Protein AF-A0A536ZAR7-F1 (afdb_monomer_lite)

Sequence (119 aa):
MNRIVVVGSGVSGAHAALTLLERGHDVELWDVGREEKAFPEPGATFHELKDRLADPVAYFLGADLGALVPPTSPELLRYPPAREFMTSRVDELWNFASDGFSPQARVGQRLGRQCPVLR

Foldseek 3Di:
DEEEEQEDPPPVSVVVQVVCVVVVYRYHYDYPPFDQDPDPDPPDDPVRLCVPDPCSCCQFQNPVSVQDDDPPHPDDGDHGPRCPSVDDPPPPVDDPPDPDDDPVPDPPDPPDDDDPDDD

pLDDT: mean 78.85, std 19.59, range [30.28, 98.44]

Structure (mmCIF, N/CA/C/O backbone):
data_AF-A0A536ZAR7-F1
#
_entry.id   AF-A0A536ZAR7-F1
#
loop_
_atom_site.group_PDB
_atom_site.id
_atom_site.type_symbol
_atom_site.label_atom_id
_atom_site.label_alt_id
_atom_site.label_comp_id
_atom_site.label_asym_id
_atom_site.label_entity_id
_atom_site.label_seq_id
_atom_site.pdbx_PDB_ins_code
_atom_site.Cartn_x
_atom_site.Cartn_y
_atom_site.Cartn_z
_atom_site.occupancy
_atom_site.B_iso_or_equiv
_atom_site.auth_seq_id
_atom_site.auth_comp_id
_atom_site.auth_asym_id
_atom_site.auth_atom_id
_atom_site.pdbx_PDB_model_num
ATOM 1 N N . MET A 1 1 ? -20.602 0.387 22.147 1.00 78.94 1 MET A N 1
ATOM 2 C CA . MET A 1 1 ? -19.324 -0.265 21.806 1.00 78.94 1 MET A CA 1
ATOM 3 C C . MET A 1 1 ? -19.656 -1.473 20.952 1.00 78.94 1 MET A C 1
ATOM 5 O O . MET A 1 1 ? -20.333 -2.364 21.448 1.00 78.94 1 MET A O 1
ATOM 9 N N . ASN A 1 2 ? -19.273 -1.463 19.675 1.00 93.62 2 ASN A N 1
ATOM 10 C CA . ASN A 1 2 ? -19.565 -2.558 18.740 1.00 93.62 2 ASN A CA 1
ATOM 11 C C . ASN A 1 2 ? -18.243 -3.116 18.223 1.00 93.62 2 ASN A C 1
ATOM 13 O O . ASN A 1 2 ? -17.313 -2.332 18.042 1.00 93.62 2 ASN A O 1
ATOM 17 N N . ARG A 1 3 ? -18.204 -4.421 17.946 1.00 97.25 3 ARG A N 1
ATOM 18 C CA . ARG A 1 3 ? -17.116 -5.068 17.212 1.00 97.25 3 ARG A CA 1
ATOM 19 C C . ARG A 1 3 ? -17.364 -4.915 15.714 1.00 97.25 3 ARG A C 1
ATOM 21 O O . ARG A 1 3 ? -18.448 -5.261 15.242 1.00 97.25 3 ARG A O 1
ATOM 28 N N . ILE A 1 4 ? -16.407 -4.347 14.988 1.00 98.31 4 ILE A N 1
ATOM 29 C CA . ILE A 1 4 ? -16.527 -4.015 13.564 1.00 98.31 4 ILE A CA 1
ATOM 30 C C . ILE A 1 4 ? -15.321 -4.578 12.822 1.00 98.31 4 ILE A C 1
ATOM 32 O O . ILE A 1 4 ? -14.184 -4.326 13.201 1.00 98.31 4 ILE A O 1
ATOM 36 N N . VAL A 1 5 ? -15.578 -5.303 11.736 1.00 98.06 5 VAL A N 1
ATOM 37 C CA . VAL A 1 5 ? -14.529 -5.788 10.836 1.00 98.06 5 VAL A CA 1
ATOM 38 C C . VAL A 1 5 ? -14.464 -4.876 9.615 1.00 98.06 5 VAL A C 1
ATOM 40 O O . VAL A 1 5 ? -15.461 -4.683 8.917 1.00 98.06 5 VAL A O 1
ATOM 43 N N . VAL A 1 6 ? -13.285 -4.319 9.359 1.00 97.50 6 VAL A N 1
ATOM 44 C CA . VAL A 1 6 ? -12.940 -3.578 8.147 1.00 97.50 6 VAL A CA 1
ATOM 45 C C . VAL A 1 6 ? -12.135 -4.509 7.247 1.00 97.50 6 VAL A C 1
ATOM 47 O O . VAL A 1 6 ? -11.123 -5.058 7.669 1.00 97.50 6 VAL A O 1
ATOM 50 N N . VAL A 1 7 ? -12.587 -4.700 6.008 1.00 95.75 7 VAL A N 1
ATOM 51 C CA . VAL A 1 7 ? -11.912 -5.565 5.030 1.00 95.75 7 VAL A CA 1
ATOM 52 C C . VAL A 1 7 ? -11.126 -4.704 4.040 1.00 95.75 7 VAL A C 1
ATOM 54 O O . VAL A 1 7 ? -11.707 -3.870 3.345 1.00 95.75 7 VAL A O 1
ATOM 57 N N . GLY A 1 8 ? -9.816 -4.941 3.976 1.00 90.25 8 GLY A N 1
ATOM 58 C CA . GLY A 1 8 ? -8.817 -4.222 3.188 1.00 90.25 8 GLY A CA 1
ATOM 59 C C . GLY A 1 8 ? -8.022 -3.228 4.037 1.00 90.25 8 GLY A C 1
ATOM 60 O O . GLY A 1 8 ? -8.588 -2.276 4.563 1.00 90.25 8 GLY A O 1
ATOM 61 N N . SER A 1 9 ? -6.702 -3.402 4.123 1.00 89.56 9 SER A N 1
ATOM 62 C CA . SER A 1 9 ? -5.777 -2.551 4.896 1.00 89.56 9 SER A CA 1
ATOM 63 C C . SER A 1 9 ? -5.143 -1.416 4.082 1.00 89.56 9 SER A C 1
ATOM 65 O O . SER A 1 9 ? -4.230 -0.732 4.540 1.00 89.56 9 SER A O 1
ATOM 67 N N . GLY A 1 10 ? -5.668 -1.157 2.879 1.00 87.06 10 GLY A N 1
ATOM 68 C CA . GLY A 1 10 ? -5.308 0.012 2.076 1.00 87.06 10 GLY A CA 1
ATOM 69 C C . GLY A 1 10 ? -5.678 1.344 2.746 1.00 87.06 10 GLY A C 1
ATOM 70 O O . GLY A 1 10 ? -6.339 1.384 3.782 1.00 87.06 10 GLY A O 1
ATOM 71 N N . VAL A 1 11 ? -5.311 2.461 2.108 1.00 88.62 11 VAL A N 1
ATOM 72 C CA . VAL A 1 11 ? -5.480 3.824 2.661 1.00 88.62 11 VAL A CA 1
ATOM 73 C C . VAL A 1 11 ? -6.891 4.123 3.179 1.00 88.62 11 VAL A C 1
ATOM 75 O O . VAL A 1 11 ? -7.045 4.718 4.242 1.00 88.62 11 VAL A O 1
ATOM 78 N N . SER A 1 12 ? -7.927 3.687 2.461 1.00 93.94 12 SER A N 1
ATOM 79 C CA . SER A 1 12 ? -9.320 3.910 2.851 1.00 93.94 12 SER A CA 1
ATOM 80 C C . SER A 1 12 ? -9.733 3.054 4.045 1.00 93.94 12 SER A C 1
ATOM 82 O O . SER A 1 12 ? -10.377 3.563 4.959 1.00 93.94 12 SER A O 1
ATOM 84 N N . GLY A 1 13 ? -9.357 1.774 4.059 1.00 95.56 13 GLY A N 1
ATOM 85 C CA . GLY A 1 13 ? -9.686 0.854 5.144 1.00 95.56 13 GLY A CA 1
ATOM 86 C C . GLY A 1 13 ? -8.937 1.186 6.429 1.00 95.56 13 GLY A C 1
ATOM 87 O O . GLY A 1 13 ? -9.555 1.248 7.488 1.00 95.56 13 GLY A O 1
ATOM 88 N N . ALA A 1 14 ? -7.650 1.528 6.335 1.00 94.75 14 ALA A N 1
ATOM 89 C CA . ALA A 1 14 ? -6.870 2.019 7.468 1.00 94.75 14 ALA A CA 1
ATOM 90 C C . ALA A 1 14 ? -7.477 3.302 8.061 1.00 94.75 14 ALA A C 1
ATOM 92 O O . ALA A 1 14 ? -7.658 3.399 9.275 1.00 94.75 14 ALA A O 1
ATOM 93 N N . HIS A 1 15 ? -7.873 4.261 7.215 1.00 96.81 15 HIS A N 1
ATOM 94 C CA . HIS A 1 15 ? -8.533 5.480 7.683 1.00 96.81 15 HIS A CA 1
ATOM 95 C C . HIS A 1 15 ? -9.900 5.187 8.318 1.00 96.81 15 HIS A C 1
ATOM 97 O O . HIS A 1 15 ? -10.230 5.753 9.361 1.00 96.81 15 HIS A O 1
ATOM 103 N N . ALA A 1 16 ? -10.708 4.307 7.722 1.00 97.94 16 ALA A N 1
ATOM 104 C CA . ALA A 1 16 ? -11.998 3.919 8.285 1.00 97.94 16 ALA A CA 1
ATOM 105 C C . ALA A 1 16 ? -11.831 3.232 9.648 1.00 97.94 16 ALA A C 1
ATOM 107 O O . ALA A 1 16 ? -12.542 3.571 10.594 1.00 97.94 16 ALA A O 1
ATOM 108 N N . ALA A 1 17 ? -10.865 2.318 9.764 1.00 98.00 17 ALA A N 1
ATOM 109 C CA . ALA A 1 17 ? -10.542 1.636 11.009 1.00 98.00 17 ALA A CA 1
ATOM 110 C C . ALA A 1 17 ? -10.109 2.628 12.096 1.00 98.00 17 ALA A C 1
ATOM 112 O O . ALA A 1 17 ? -10.654 2.589 13.197 1.00 98.00 17 ALA A O 1
ATOM 113 N N . LEU A 1 18 ? -9.216 3.571 11.769 1.00 97.88 18 LEU A N 1
ATOM 114 C CA . LEU A 1 18 ? -8.791 4.625 12.693 1.00 97.88 18 LEU A CA 1
ATOM 115 C C . LEU A 1 18 ? -9.981 5.460 13.185 1.00 97.88 18 LEU A C 1
ATOM 117 O O . LEU A 1 18 ? -10.171 5.613 14.387 1.00 97.88 18 LEU A O 1
ATOM 121 N N . THR A 1 19 ? -10.837 5.923 12.273 1.00 98.12 19 THR A N 1
ATOM 122 C CA . THR A 1 19 ? -12.035 6.694 12.636 1.00 98.12 19 THR A CA 1
ATOM 123 C C . THR A 1 19 ? -12.991 5.905 13.542 1.00 98.12 19 THR A C 1
ATOM 125 O O . THR A 1 19 ? -13.638 6.484 14.414 1.00 98.12 19 THR A O 1
ATOM 128 N N . LEU A 1 20 ? -13.125 4.591 13.349 1.00 98.12 20 LEU A N 1
ATOM 129 C CA . LEU A 1 20 ? -13.964 3.740 14.199 1.00 98.12 20 LEU A CA 1
ATOM 130 C C . LEU A 1 20 ? -13.349 3.532 15.590 1.00 98.12 20 LEU A C 1
ATOM 132 O O . LEU A 1 20 ? -14.077 3.591 16.583 1.00 98.12 20 LEU A O 1
ATOM 136 N N . LEU A 1 21 ? -12.028 3.353 15.669 1.00 98.12 21 LEU A N 1
ATOM 137 C CA . LEU A 1 21 ? -11.294 3.270 16.933 1.00 98.12 21 LEU A CA 1
ATOM 138 C C . LEU A 1 21 ? -11.440 4.564 17.744 1.00 98.12 21 LEU A C 1
ATOM 140 O O . LEU A 1 21 ? -11.809 4.516 18.915 1.00 98.12 21 LEU A O 1
ATOM 144 N N . GLU A 1 22 ? -11.251 5.726 17.112 1.00 98.12 22 GLU A N 1
ATOM 145 C CA . GLU A 1 22 ? -11.422 7.047 17.744 1.00 98.12 22 GLU A CA 1
ATOM 146 C C . GLU A 1 22 ? -12.850 7.286 18.261 1.00 98.12 22 GLU A C 1
ATOM 148 O O . GLU A 1 22 ? -13.064 8.057 19.195 1.00 98.12 22 GLU A O 1
ATOM 153 N N . ARG A 1 23 ? -13.842 6.595 17.687 1.00 97.69 23 ARG A N 1
ATOM 154 C CA . ARG A 1 23 ? -15.246 6.623 18.127 1.00 97.69 23 ARG A CA 1
ATOM 155 C C . ARG A 1 23 ? -15.571 5.603 19.226 1.00 97.69 23 ARG A C 1
ATOM 157 O O . ARG A 1 23 ? -16.731 5.494 19.620 1.00 97.69 23 ARG A O 1
ATOM 164 N N . GLY A 1 24 ? -14.582 4.866 19.730 1.00 98.06 24 GLY A N 1
ATOM 165 C CA . GLY A 1 24 ? -14.755 3.895 20.812 1.00 98.06 24 GLY A CA 1
ATOM 166 C C . GLY A 1 24 ? -15.389 2.575 20.364 1.00 98.06 24 GLY A C 1
ATOM 167 O O . GLY A 1 24 ? -16.143 1.959 21.120 1.00 98.06 24 GLY A O 1
ATOM 168 N N . HIS A 1 25 ? -15.143 2.152 19.123 1.00 98.44 25 HIS A N 1
ATOM 169 C CA . HIS A 1 25 ? -15.481 0.804 18.665 1.00 98.44 25 HIS A CA 1
ATOM 170 C C . HIS A 1 25 ? -14.302 -0.156 18.842 1.00 98.44 25 HIS A C 1
ATOM 172 O O . HIS A 1 25 ? -13.147 0.259 18.872 1.00 98.44 25 HIS A O 1
ATOM 178 N N . ASP A 1 26 ? -14.614 -1.446 18.937 1.00 98.25 26 ASP A N 1
ATOM 179 C CA . ASP A 1 26 ? -13.635 -2.525 18.820 1.00 98.25 26 ASP A CA 1
ATOM 180 C C . ASP A 1 26 ? -13.504 -2.870 17.332 1.00 98.25 26 ASP A C 1
ATOM 182 O O . ASP A 1 26 ? -14.517 -3.115 16.669 1.00 98.25 26 ASP A O 1
ATOM 186 N N . VAL A 1 27 ? -12.297 -2.793 16.776 1.00 98.31 27 VAL A N 1
ATOM 187 C CA . VAL A 1 27 ? -12.086 -2.825 15.324 1.00 98.31 27 VAL A CA 1
ATOM 188 C C . VAL A 1 27 ? -11.059 -3.877 14.957 1.00 98.31 27 VAL A C 1
ATOM 190 O O . VAL A 1 27 ? -9.927 -3.852 15.431 1.00 98.31 27 VAL A O 1
ATOM 193 N N . GLU A 1 28 ? -11.440 -4.742 14.027 1.00 97.75 28 GLU A N 1
ATOM 194 C CA . GLU A 1 28 ? -10.527 -5.643 13.341 1.00 97.75 28 GLU A CA 1
ATOM 195 C C . GLU A 1 28 ? -10.309 -5.173 11.909 1.00 97.75 28 GLU A C 1
ATOM 197 O O . GLU A 1 28 ? -11.263 -4.856 11.201 1.00 97.75 28 GLU A O 1
ATOM 202 N N . LEU A 1 29 ? -9.053 -5.160 11.471 1.00 95.62 29 LEU A N 1
ATOM 203 C CA . LEU A 1 29 ? -8.677 -4.863 10.095 1.00 95.62 29 LEU A CA 1
ATOM 204 C C . LEU A 1 29 ? -8.168 -6.147 9.445 1.00 95.62 29 LEU A C 1
ATOM 206 O O . LEU A 1 29 ? -7.138 -6.681 9.849 1.00 95.62 29 LEU A O 1
ATOM 210 N N . TRP A 1 30 ? -8.918 -6.668 8.480 1.00 94.25 30 TRP A N 1
ATOM 211 C CA . TRP A 1 30 ? -8.599 -7.911 7.782 1.00 94.25 30 TRP A CA 1
ATOM 212 C C . TRP A 1 30 ? -8.070 -7.601 6.386 1.00 94.25 30 TRP A C 1
ATOM 214 O O . TRP A 1 30 ? -8.641 -6.774 5.678 1.00 94.25 30 TRP A O 1
ATOM 224 N N . ASP A 1 31 ? -7.019 -8.294 5.962 1.00 89.38 31 ASP A N 1
ATOM 225 C CA . ASP A 1 31 ? -6.494 -8.222 4.596 1.00 89.38 31 ASP A CA 1
ATOM 226 C C . ASP A 1 31 ? -6.085 -9.619 4.104 1.00 89.38 31 ASP A C 1
ATOM 228 O O . ASP A 1 31 ? -6.112 -10.588 4.862 1.00 89.38 31 ASP A O 1
ATOM 232 N N 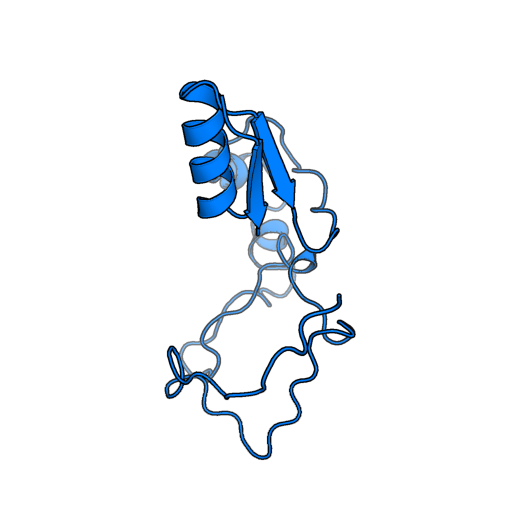. VAL A 1 32 ? -5.684 -9.732 2.840 1.00 82.75 32 VAL A N 1
ATOM 233 C CA . VAL A 1 32 ? -5.300 -10.971 2.147 1.00 82.75 32 VAL A CA 1
ATOM 234 C C . VAL A 1 32 ? -3.994 -11.603 2.661 1.00 82.75 32 VAL A C 1
ATOM 236 O O . VAL A 1 32 ? -3.477 -12.530 2.047 1.00 82.75 32 VAL A O 1
ATOM 239 N N . GLY A 1 33 ? -3.450 -11.118 3.784 1.00 78.25 33 GLY A N 1
ATOM 240 C CA . GLY A 1 33 ? -2.315 -11.728 4.483 1.00 78.25 33 GLY A CA 1
ATOM 241 C C . GLY A 1 33 ? -0.963 -11.552 3.793 1.00 78.25 33 GLY A C 1
ATOM 242 O O . GLY A 1 33 ? -0.029 -12.296 4.081 1.00 78.25 33 GLY A O 1
ATOM 243 N N . ARG A 1 34 ? -0.847 -10.596 2.867 1.00 78.94 34 ARG A N 1
ATOM 244 C CA . ARG A 1 34 ? 0.408 -10.317 2.168 1.00 78.94 34 ARG A CA 1
ATOM 245 C C . ARG A 1 34 ? 1.223 -9.276 2.917 1.00 78.94 34 ARG A C 1
ATOM 247 O O . ARG A 1 34 ? 0.706 -8.218 3.263 1.00 78.94 34 ARG A O 1
ATOM 254 N N . GLU A 1 35 ? 2.500 -9.567 3.121 1.00 79.12 35 GLU A N 1
ATOM 255 C CA . GLU A 1 35 ? 3.413 -8.642 3.782 1.00 79.12 35 GLU A CA 1
ATOM 256 C C . GLU A 1 35 ? 3.993 -7.636 2.786 1.00 79.12 35 GLU A C 1
ATOM 258 O O . GLU A 1 35 ? 4.537 -7.990 1.735 1.00 79.12 35 GLU A O 1
ATOM 263 N N . GLU A 1 36 ? 3.877 -6.359 3.139 1.00 80.56 36 GLU A N 1
ATOM 264 C CA . GLU A 1 36 ? 4.615 -5.289 2.483 1.00 80.56 36 GLU A CA 1
ATOM 265 C C . GLU A 1 36 ? 6.106 -5.421 2.822 1.00 80.56 36 GLU A C 1
ATOM 267 O O . GLU A 1 36 ? 6.483 -5.740 3.952 1.00 80.56 36 GLU A O 1
ATOM 272 N N . LYS A 1 37 ? 6.979 -5.152 1.843 1.00 80.12 37 LYS A N 1
ATOM 273 C CA . LYS A 1 37 ? 8.416 -5.040 2.119 1.00 80.12 37 LYS A CA 1
ATOM 274 C C . LYS A 1 37 ? 8.644 -3.906 3.114 1.00 80.12 37 LYS A C 1
ATOM 276 O O . LYS A 1 37 ? 8.015 -2.857 3.006 1.00 80.12 37 LYS A O 1
ATOM 281 N N . ALA A 1 38 ? 9.588 -4.098 4.034 1.00 81.94 38 ALA A N 1
ATOM 282 C CA . ALA A 1 38 ? 9.937 -3.081 5.017 1.00 81.94 38 ALA A CA 1
ATOM 283 C C . ALA A 1 38 ? 10.175 -1.719 4.345 1.00 81.94 38 ALA A C 1
ATOM 285 O O . ALA A 1 38 ? 10.907 -1.611 3.355 1.00 81.94 38 ALA A O 1
ATOM 286 N N . PHE A 1 39 ? 9.529 -0.688 4.886 1.00 84.25 39 PHE A N 1
ATOM 287 C CA . PHE A 1 39 ? 9.671 0.668 4.383 1.00 84.25 39 PHE A CA 1
ATOM 288 C C . PHE A 1 39 ? 11.121 1.138 4.607 1.00 84.25 39 PHE A C 1
ATOM 290 O O . PHE A 1 39 ? 11.607 1.040 5.735 1.00 84.25 39 PHE A O 1
ATOM 297 N N . PRO A 1 40 ? 11.827 1.610 3.563 1.00 86.12 40 PRO A N 1
ATOM 298 C CA . PRO A 1 40 ? 13.283 1.767 3.601 1.00 86.12 40 PRO A CA 1
ATOM 299 C C . PRO A 1 40 ? 13.764 2.856 4.567 1.00 86.12 40 PRO A C 1
ATOM 301 O O . PRO A 1 40 ? 14.856 2.735 5.106 1.00 86.12 40 PRO A O 1
ATOM 304 N N . GLU A 1 41 ? 12.954 3.888 4.815 1.00 87.88 41 GLU A N 1
ATOM 305 C CA . GLU A 1 41 ? 13.293 5.006 5.704 1.00 87.88 41 GLU A CA 1
ATOM 306 C C . GLU A 1 41 ? 12.104 5.319 6.627 1.00 87.88 41 GLU A C 1
ATOM 308 O O . GLU A 1 41 ? 11.200 6.074 6.249 1.00 87.88 41 GLU A O 1
ATOM 313 N N . PRO A 1 42 ? 12.044 4.722 7.831 1.00 86.19 42 PRO A N 1
ATOM 314 C CA . PRO A 1 42 ? 10.955 4.953 8.772 1.00 86.19 42 PRO A CA 1
ATOM 315 C C . PRO A 1 42 ? 10.765 6.444 9.080 1.00 86.19 42 PRO A C 1
ATOM 317 O O . PRO A 1 42 ? 11.708 7.152 9.424 1.00 86.19 42 PRO A O 1
ATOM 320 N N . GLY A 1 43 ? 9.527 6.928 8.970 1.00 86.12 43 GLY A N 1
ATOM 321 C CA . GLY A 1 43 ? 9.185 8.331 9.226 1.00 86.12 43 GLY A CA 1
ATOM 322 C C . GLY A 1 43 ? 9.484 9.296 8.073 1.00 86.12 43 GLY A C 1
ATOM 323 O O . GLY A 1 43 ? 9.099 10.458 8.168 1.00 86.12 43 GLY A O 1
ATOM 324 N N . ALA A 1 44 ? 10.106 8.842 6.979 1.00 91.31 44 ALA A N 1
ATOM 325 C CA . ALA A 1 44 ? 10.230 9.650 5.772 1.00 91.31 44 ALA A CA 1
ATOM 326 C C . ALA A 1 44 ? 8.898 9.721 5.012 1.00 91.31 44 ALA A C 1
ATOM 328 O O . ALA A 1 44 ? 8.189 8.730 4.825 1.00 91.31 44 ALA A O 1
ATOM 329 N N . THR A 1 45 ? 8.571 10.908 4.521 1.00 90.19 45 THR A N 1
ATOM 330 C CA . THR A 1 45 ? 7.479 11.121 3.574 1.00 90.19 45 THR A CA 1
ATOM 331 C C . THR A 1 45 ? 7.866 10.648 2.173 1.00 90.19 45 THR A C 1
ATOM 333 O O . THR A 1 45 ? 9.040 10.537 1.820 1.00 90.19 45 THR A O 1
ATOM 336 N N . PHE A 1 46 ? 6.864 10.453 1.310 1.00 87.88 46 PHE A N 1
ATOM 337 C CA . PHE A 1 46 ? 7.084 10.149 -0.109 1.00 87.88 46 PHE A CA 1
ATOM 338 C C . PHE A 1 46 ? 7.995 11.167 -0.818 1.00 87.88 46 PHE A C 1
ATOM 340 O O . PHE A 1 46 ? 8.757 10.795 -1.705 1.00 87.88 46 PHE A O 1
ATOM 347 N N . HIS A 1 47 ? 7.912 12.447 -0.446 1.00 90.88 47 HIS A N 1
ATOM 348 C CA . HIS A 1 47 ? 8.739 13.490 -1.052 1.00 90.88 47 HIS A CA 1
ATOM 349 C C . HIS A 1 47 ? 10.188 13.379 -0.588 1.00 90.88 47 HIS A C 1
ATOM 351 O O . HIS A 1 47 ? 11.082 13.389 -1.424 1.00 90.88 47 HIS A O 1
ATOM 357 N N . GLU A 1 48 ? 10.410 13.183 0.711 1.00 94.31 48 GLU A N 1
ATOM 358 C CA . GLU A 1 48 ? 11.755 13.028 1.272 1.00 94.31 48 GLU A CA 1
ATOM 359 C C . GLU A 1 48 ? 12.467 11.778 0.748 1.00 94.31 48 GLU A C 1
ATOM 361 O O . GLU A 1 48 ? 13.677 11.802 0.549 1.00 94.31 48 GLU A O 1
ATOM 366 N N . LEU A 1 49 ? 11.734 10.696 0.469 1.00 92.44 49 LEU A N 1
ATOM 367 C CA . LEU A 1 49 ? 12.317 9.482 -0.107 1.00 92.44 49 LEU A CA 1
ATOM 368 C C . LEU A 1 49 ? 12.993 9.713 -1.464 1.00 92.44 49 LEU A C 1
ATOM 370 O O . LEU A 1 49 ? 13.954 9.018 -1.780 1.00 92.44 49 LEU A O 1
ATOM 374 N N . LYS A 1 50 ? 12.521 10.675 -2.265 1.00 91.44 50 LYS A N 1
ATOM 375 C CA . LYS A 1 50 ? 13.126 10.971 -3.574 1.00 91.44 50 LYS A CA 1
ATOM 376 C C . LYS A 1 50 ? 14.561 11.474 -3.446 1.00 91.44 50 LYS A C 1
ATOM 378 O O . LYS A 1 50 ? 15.353 11.226 -4.344 1.00 91.44 50 LYS A O 1
ATOM 383 N N . ASP A 1 51 ? 14.872 12.135 -2.334 1.00 94.25 51 ASP A N 1
ATOM 384 C CA . ASP A 1 51 ? 16.182 12.734 -2.086 1.00 94.25 51 ASP A CA 1
ATOM 385 C C . ASP A 1 51 ? 17.046 11.877 -1.149 1.00 94.25 51 ASP A C 1
ATOM 387 O O . ASP A 1 51 ? 18.271 11.936 -1.206 1.00 94.25 51 ASP A O 1
ATOM 391 N N . ARG A 1 52 ? 16.418 11.093 -0.261 1.00 93.06 52 ARG A N 1
ATOM 392 C CA . ARG A 1 52 ? 17.113 10.306 0.772 1.00 93.06 52 ARG A CA 1
ATOM 393 C C . ARG A 1 52 ? 17.538 8.916 0.319 1.00 93.06 52 ARG A C 1
ATOM 395 O O . ARG A 1 52 ? 18.507 8.385 0.853 1.00 93.06 52 ARG A O 1
ATOM 402 N N . LEU A 1 53 ? 16.815 8.307 -0.620 1.00 92.62 53 LEU A N 1
ATOM 403 C CA . LEU A 1 53 ? 17.166 6.976 -1.105 1.00 92.62 53 LEU A CA 1
ATOM 404 C C . LEU A 1 53 ? 18.457 7.023 -1.925 1.00 92.62 53 LEU A C 1
ATOM 406 O O . LEU A 1 53 ? 18.663 7.932 -2.722 1.00 92.62 53 LEU A O 1
ATOM 410 N N . ALA A 1 54 ? 19.292 5.993 -1.776 1.00 93.25 54 ALA A N 1
ATOM 411 C CA . ALA A 1 54 ? 20.501 5.843 -2.586 1.00 93.25 54 ALA A CA 1
ATOM 412 C C . ALA A 1 54 ? 20.182 5.709 -4.087 1.00 93.25 54 ALA A C 1
ATOM 414 O O . ALA A 1 54 ? 20.925 6.218 -4.922 1.00 93.25 54 ALA A O 1
ATOM 415 N N . ASP A 1 55 ? 19.068 5.046 -4.416 1.00 93.44 55 ASP A N 1
ATOM 416 C CA . ASP A 1 55 ? 18.544 4.936 -5.779 1.00 93.44 55 ASP A CA 1
ATOM 417 C C . ASP A 1 55 ? 17.006 5.075 -5.780 1.00 93.44 55 ASP A C 1
ATOM 419 O O . ASP A 1 55 ? 16.269 4.082 -5.701 1.00 93.44 55 ASP A O 1
ATOM 423 N N . PRO A 1 56 ? 16.487 6.315 -5.825 1.00 92.44 56 PRO A N 1
ATOM 424 C CA . PRO A 1 56 ? 15.050 6.566 -5.806 1.00 92.44 56 PRO A CA 1
ATOM 425 C C . PRO A 1 56 ? 14.375 6.085 -7.097 1.00 92.44 56 PRO A C 1
ATOM 427 O O . PRO A 1 56 ? 13.221 5.654 -7.065 1.00 92.44 56 PRO A O 1
ATOM 430 N N . VAL A 1 57 ? 15.077 6.124 -8.235 1.00 93.12 57 VAL A N 1
ATOM 431 C CA . VAL A 1 57 ? 14.527 5.705 -9.529 1.00 93.12 57 VAL A CA 1
ATOM 432 C C . VAL A 1 57 ? 14.282 4.204 -9.522 1.00 93.12 57 VAL A C 1
ATOM 434 O O . VAL A 1 57 ? 13.162 3.784 -9.804 1.00 93.12 57 VAL A O 1
ATOM 437 N N . ALA A 1 58 ? 15.268 3.398 -9.127 1.00 92.62 58 ALA A N 1
ATOM 438 C CA . ALA A 1 58 ? 15.087 1.953 -9.057 1.00 92.62 58 ALA A CA 1
ATOM 439 C C . ALA A 1 58 ? 14.015 1.550 -8.034 1.00 92.62 58 ALA A C 1
ATOM 441 O O . ALA A 1 58 ? 13.234 0.635 -8.296 1.00 92.62 58 ALA A O 1
ATOM 442 N N . TYR A 1 59 ? 13.927 2.250 -6.899 1.00 90.56 59 TYR A N 1
ATOM 443 C CA . TYR A 1 59 ? 12.916 1.973 -5.877 1.00 90.56 59 TYR A CA 1
ATOM 444 C C . TYR A 1 59 ? 11.483 2.247 -6.365 1.00 90.56 59 TYR A C 1
ATOM 446 O O . TYR A 1 59 ? 10.595 1.407 -6.198 1.00 90.56 59 TYR A O 1
ATOM 454 N N . PHE A 1 60 ? 11.246 3.415 -6.974 1.00 90.06 60 PHE A N 1
ATOM 455 C CA . PHE A 1 60 ? 9.904 3.821 -7.398 1.00 90.06 60 PHE A CA 1
ATOM 456 C C . PHE A 1 60 ? 9.509 3.280 -8.769 1.00 90.06 60 PHE A C 1
ATOM 458 O O . PHE A 1 60 ? 8.346 2.945 -8.968 1.00 90.06 60 PHE A O 1
ATOM 465 N N . LEU A 1 61 ? 10.441 3.229 -9.720 1.00 91.44 61 LEU A N 1
ATOM 466 C CA . LEU A 1 61 ? 10.150 2.927 -11.122 1.00 91.44 61 LEU A CA 1
ATOM 467 C C . LEU A 1 61 ? 10.673 1.561 -11.577 1.00 91.44 61 LEU A C 1
ATOM 469 O O . LEU A 1 61 ? 10.235 1.072 -12.617 1.00 91.44 61 LEU A O 1
ATOM 473 N N . GLY A 1 62 ? 11.561 0.939 -10.802 1.00 91.69 62 GLY A N 1
ATOM 474 C CA . GLY A 1 62 ? 12.319 -0.237 -11.221 1.00 91.69 62 GLY A CA 1
ATOM 475 C C . GLY A 1 62 ? 13.612 0.147 -11.931 1.00 91.69 62 GLY A C 1
ATOM 476 O O . GLY A 1 62 ? 13.711 1.208 -12.548 1.00 91.69 62 GLY A O 1
ATOM 477 N N . ALA A 1 63 ? 14.619 -0.722 -11.839 1.00 91.69 63 ALA A N 1
ATOM 478 C CA . ALA A 1 63 ? 15.927 -0.500 -12.463 1.00 91.69 63 ALA A CA 1
ATOM 479 C C . ALA A 1 63 ? 15.841 -0.374 -13.998 1.00 91.69 63 ALA A C 1
ATOM 481 O O . ALA A 1 63 ? 16.674 0.276 -14.621 1.00 91.69 63 ALA A O 1
ATOM 482 N N . ASP A 1 64 ? 14.815 -0.975 -14.599 1.00 91.38 64 ASP A N 1
ATOM 483 C CA . ASP A 1 64 ? 14.491 -0.938 -16.026 1.00 91.38 64 ASP A CA 1
ATOM 484 C C . ASP A 1 64 ? 13.353 0.042 -16.364 1.00 91.38 64 ASP A C 1
ATOM 486 O O . ASP A 1 64 ? 12.862 0.056 -17.493 1.00 91.38 64 ASP A O 1
ATOM 490 N N . LEU A 1 65 ? 12.922 0.858 -15.393 1.00 90.94 65 LEU A N 1
ATOM 491 C CA . LEU A 1 65 ? 11.746 1.724 -15.487 1.00 90.94 65 LEU A CA 1
ATOM 492 C C . LEU A 1 65 ? 10.444 0.962 -15.794 1.00 90.94 65 LEU A C 1
ATOM 494 O O . LEU A 1 65 ? 9.5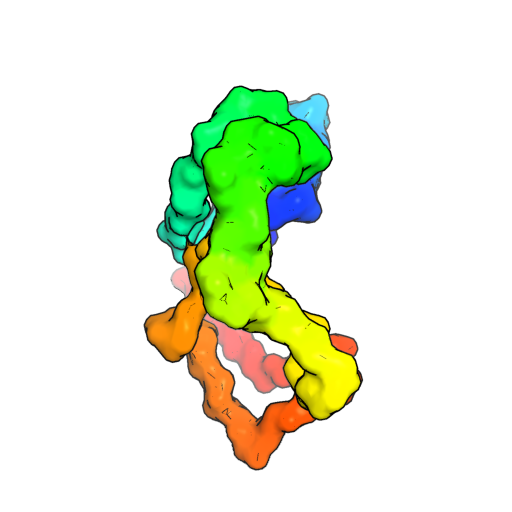03 1.540 -16.345 1.00 90.94 65 LEU A O 1
ATOM 498 N N . GLY A 1 66 ? 10.362 -0.323 -15.431 1.00 87.31 66 GLY A N 1
ATOM 499 C CA . GLY A 1 66 ? 9.225 -1.192 -15.727 1.00 87.31 66 GLY A CA 1
ATOM 500 C C . GLY A 1 66 ? 7.875 -0.686 -15.206 1.00 87.31 66 GLY A C 1
ATOM 501 O O . GLY A 1 66 ? 6.843 -1.018 -15.795 1.00 87.31 66 GLY A O 1
ATOM 502 N N . ALA A 1 67 ? 7.866 0.160 -14.168 1.00 88.00 67 ALA A N 1
ATOM 503 C CA . ALA A 1 67 ? 6.651 0.773 -13.628 1.00 88.00 67 ALA A CA 1
ATOM 504 C C . ALA A 1 67 ? 6.085 1.911 -14.497 1.00 88.00 67 ALA A C 1
ATOM 506 O O . ALA A 1 67 ? 4.942 2.324 -14.294 1.00 88.00 67 ALA A O 1
ATOM 507 N N . LEU A 1 68 ? 6.859 2.448 -15.448 1.00 89.81 68 LEU A N 1
ATOM 508 C CA . LEU A 1 68 ? 6.353 3.446 -16.385 1.00 89.81 68 LEU A CA 1
ATOM 509 C C . LEU A 1 68 ? 5.412 2.787 -17.394 1.00 89.81 68 LEU A C 1
ATOM 511 O O . LEU A 1 68 ? 5.698 1.734 -17.963 1.00 89.81 68 LEU A O 1
ATOM 515 N N . VAL A 1 69 ? 4.293 3.457 -17.653 1.00 88.12 69 VAL A N 1
ATOM 516 C CA . VAL A 1 69 ? 3.356 3.084 -18.711 1.00 88.12 69 VAL A CA 1
ATOM 517 C C . VAL A 1 69 ? 3.641 3.970 -19.928 1.00 88.12 69 VAL A C 1
ATOM 519 O O . VAL A 1 69 ? 3.450 5.186 -19.845 1.00 88.12 69 VAL A O 1
ATOM 522 N N . PRO A 1 70 ? 4.113 3.408 -21.058 1.00 86.56 70 PRO A N 1
ATOM 523 C CA . PRO A 1 70 ? 4.324 4.181 -22.276 1.00 86.56 70 PRO A CA 1
ATOM 524 C C . PRO A 1 70 ? 3.011 4.799 -22.781 1.00 86.56 70 PRO A C 1
ATOM 526 O O . PRO A 1 70 ? 1.978 4.135 -22.703 1.00 86.56 70 PRO A O 1
ATOM 529 N N . PRO A 1 71 ? 3.028 6.000 -23.391 1.00 85.00 71 PRO A N 1
ATOM 530 C CA . PRO A 1 71 ? 1.811 6.653 -23.889 1.00 85.00 71 PRO A CA 1
ATOM 531 C C . PRO A 1 71 ? 1.009 5.828 -24.906 1.00 85.00 71 PRO A C 1
ATOM 533 O O . PRO A 1 71 ? -0.193 6.016 -25.052 1.00 85.00 71 PRO A O 1
ATOM 536 N N . THR A 1 72 ? 1.675 4.928 -25.631 1.00 88.31 72 THR A N 1
ATOM 537 C CA . THR A 1 72 ? 1.068 4.043 -26.636 1.00 88.31 72 THR A CA 1
ATOM 538 C C . THR A 1 72 ? 0.584 2.712 -26.061 1.00 88.31 72 THR A C 1
ATOM 540 O O . THR A 1 72 ? 0.041 1.891 -26.800 1.00 88.31 72 THR A O 1
ATOM 543 N N . SER A 1 73 ? 0.799 2.464 -24.767 1.00 84.38 73 SER A N 1
ATOM 544 C CA . SER A 1 73 ? 0.400 1.218 -24.126 1.00 84.38 73 SER A CA 1
ATOM 545 C C . SER A 1 73 ? -1.119 1.169 -23.929 1.00 84.38 73 SER A C 1
ATOM 547 O O . SER A 1 73 ? -1.707 2.151 -23.479 1.00 84.38 73 SER A O 1
ATOM 549 N N . PRO A 1 74 ? -1.775 0.025 -24.195 1.00 80.44 74 PRO A N 1
ATOM 550 C CA . PRO A 1 74 ? -3.175 -0.180 -23.825 1.00 80.44 74 PRO A CA 1
ATOM 551 C C . PRO A 1 74 ? -3.370 -0.406 -22.312 1.00 80.44 74 PRO A C 1
ATOM 553 O O . PRO A 1 74 ? -4.502 -0.540 -21.847 1.00 80.44 74 PRO A O 1
ATOM 556 N N . GLU A 1 75 ? -2.280 -0.515 -21.550 1.00 79.19 75 GLU A N 1
ATOM 557 C CA . GLU A 1 75 ? -2.272 -0.764 -20.111 1.00 79.19 75 GLU A CA 1
ATOM 558 C C . GLU A 1 75 ? -2.565 0.524 -19.329 1.00 79.19 75 GLU A C 1
ATOM 560 O O . GLU A 1 75 ? -1.974 1.562 -19.601 1.00 79.19 75 GLU A O 1
ATOM 565 N N . LEU A 1 76 ? -3.477 0.467 -18.354 1.00 77.50 76 LEU A N 1
ATOM 566 C CA . LEU A 1 76 ? -3.899 1.650 -17.587 1.00 77.50 76 LEU A CA 1
ATOM 567 C C . LEU A 1 76 ? -3.012 1.933 -16.370 1.00 77.50 76 LEU A C 1
ATOM 569 O O . LEU A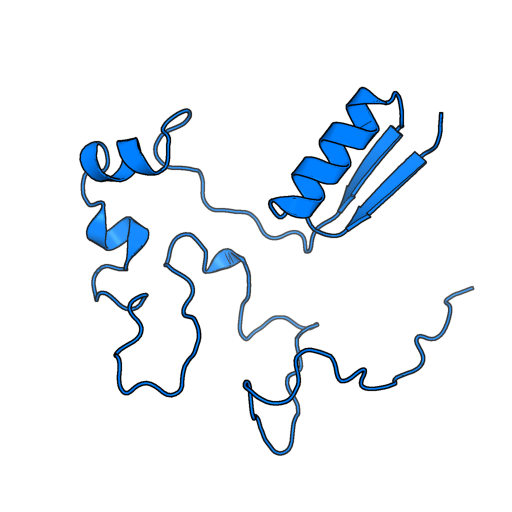 1 76 ? -2.902 3.075 -15.933 1.00 77.50 76 LEU A O 1
ATOM 573 N N . LEU A 1 77 ? -2.427 0.889 -15.788 1.00 80.94 77 LEU A N 1
ATOM 574 C CA . LEU A 1 77 ? -1.674 0.969 -14.544 1.00 80.94 77 LEU A CA 1
ATOM 575 C C . LEU A 1 77 ? -0.654 -0.162 -14.497 1.00 80.94 77 LEU A C 1
ATOM 577 O O . LEU A 1 77 ? -0.999 -1.310 -14.767 1.00 80.94 77 LEU A O 1
ATOM 581 N N . ARG A 1 78 ? 0.562 0.165 -14.061 1.00 82.44 78 ARG A N 1
ATOM 582 C CA . ARG A 1 78 ? 1.553 -0.803 -13.596 1.00 82.44 78 ARG A CA 1
ATOM 583 C C . ARG A 1 78 ? 1.854 -0.559 -12.134 1.00 82.44 78 ARG A C 1
ATOM 585 O O . ARG A 1 78 ? 1.958 0.588 -11.698 1.00 82.44 78 ARG A O 1
ATOM 592 N N . TYR A 1 79 ? 1.993 -1.642 -11.381 1.00 82.00 79 TYR A N 1
ATOM 593 C CA . TYR A 1 79 ? 2.460 -1.538 -10.009 1.00 82.00 79 TYR A CA 1
ATOM 594 C C . TYR A 1 79 ? 3.967 -1.272 -10.001 1.00 82.00 79 TYR A C 1
ATOM 596 O O . TYR A 1 79 ? 4.702 -1.951 -10.718 1.00 82.00 79 TYR A O 1
ATOM 604 N N . PRO A 1 80 ? 4.445 -0.305 -9.203 1.00 83.94 80 PRO A N 1
ATOM 605 C CA . PRO A 1 80 ? 5.873 -0.147 -8.975 1.00 83.94 80 PRO A CA 1
ATOM 606 C C . PRO A 1 80 ? 6.436 -1.343 -8.188 1.00 83.94 80 PRO A C 1
ATOM 608 O O . PRO A 1 80 ? 5.672 -2.000 -7.472 1.00 83.94 80 PRO A O 1
ATOM 611 N N . PRO A 1 81 ? 7.761 -1.580 -8.216 1.00 84.81 81 PRO A N 1
ATOM 612 C CA . PRO A 1 81 ? 8.397 -2.684 -7.486 1.00 84.81 81 PRO A CA 1
ATOM 613 C C . PRO A 1 81 ? 8.042 -2.724 -5.993 1.00 84.81 81 PRO A C 1
ATOM 615 O O . PRO A 1 81 ? 7.858 -3.788 -5.402 1.00 84.81 81 PRO A O 1
ATOM 618 N N . ALA A 1 82 ? 7.883 -1.550 -5.375 1.00 82.50 82 ALA A N 1
ATOM 619 C CA . ALA A 1 82 ? 7.472 -1.414 -3.979 1.00 82.50 82 ALA A CA 1
ATOM 620 C C . ALA A 1 82 ? 6.042 -1.926 -3.693 1.00 82.50 82 ALA A C 1
ATOM 622 O O . ALA A 1 82 ? 5.697 -2.155 -2.539 1.00 82.50 82 ALA A O 1
ATOM 623 N N . ARG A 1 83 ? 5.202 -2.112 -4.720 1.00 82.69 83 ARG A N 1
ATOM 624 C CA . ARG A 1 83 ? 3.795 -2.544 -4.621 1.00 82.69 83 ARG A CA 1
ATOM 625 C C . ARG A 1 83 ? 3.521 -3.902 -5.270 1.00 82.69 83 ARG A C 1
ATOM 627 O O . ARG A 1 83 ? 2.380 -4.350 -5.249 1.00 82.69 83 ARG A O 1
ATOM 634 N N . GLU A 1 84 ? 4.534 -4.589 -5.796 1.00 79.06 84 GLU A N 1
ATOM 635 C CA . GLU A 1 84 ? 4.370 -5.915 -6.419 1.00 79.06 84 GLU A CA 1
ATOM 636 C C . GLU A 1 84 ? 3.769 -6.959 -5.474 1.00 79.06 84 GLU A C 1
ATOM 638 O O . GLU A 1 84 ? 3.080 -7.875 -5.915 1.00 79.06 84 GLU A O 1
ATOM 643 N N . PHE A 1 85 ? 3.979 -6.806 -4.164 1.00 81.00 85 PHE A N 1
ATOM 644 C CA . PHE A 1 85 ? 3.400 -7.711 -3.177 1.00 81.00 85 PHE A CA 1
ATOM 645 C C . PHE A 1 85 ? 1.864 -7.695 -3.198 1.00 81.00 85 PHE A C 1
ATOM 647 O O . PHE A 1 85 ? 1.266 -8.687 -2.809 1.00 81.00 85 PHE A O 1
ATOM 654 N N . MET A 1 86 ? 1.203 -6.637 -3.685 1.00 77.44 86 MET A N 1
ATOM 655 C CA . MET A 1 86 ? -0.259 -6.501 -3.612 1.00 77.44 86 MET A CA 1
ATOM 656 C C . MET A 1 86 ? -1.024 -7.567 -4.403 1.00 77.44 86 MET A C 1
ATOM 658 O O . MET A 1 86 ? -2.106 -7.969 -3.989 1.00 77.44 86 MET A O 1
ATOM 662 N N . THR A 1 87 ? -0.487 -8.024 -5.535 1.00 73.88 87 THR A N 1
ATOM 663 C CA . THR A 1 87 ? -1.171 -8.980 -6.420 1.00 73.88 87 THR A CA 1
ATOM 664 C C . THR A 1 87 ? -0.153 -9.899 -7.070 1.00 73.88 87 THR A C 1
ATOM 666 O O . THR A 1 87 ? 0.898 -9.425 -7.495 1.00 73.88 87 THR A O 1
ATOM 669 N N . SER A 1 88 ? -0.442 -11.193 -7.215 1.00 70.06 88 SER A N 1
ATOM 670 C CA . SER A 1 88 ? 0.398 -12.064 -8.047 1.00 70.06 88 SER A CA 1
ATOM 671 C C . SER A 1 88 ? -0.437 -12.902 -9.007 1.00 70.06 88 SER A C 1
ATOM 673 O O . SER A 1 88 ? -1.592 -13.223 -8.754 1.00 70.06 88 SER A O 1
ATOM 675 N N . ARG A 1 89 ? 0.176 -13.312 -10.124 1.00 63.62 89 ARG A N 1
ATOM 676 C CA . ARG A 1 89 ? -0.461 -14.214 -11.103 1.00 63.62 89 ARG A CA 1
ATOM 677 C C . ARG A 1 89 ? -0.822 -15.591 -10.536 1.00 63.62 89 ARG A C 1
ATOM 679 O O . ARG A 1 89 ? -1.530 -16.336 -11.201 1.00 63.62 89 ARG A O 1
ATOM 686 N N . VAL A 1 90 ? -0.298 -15.936 -9.363 1.00 66.19 90 VAL A N 1
ATOM 687 C CA . VAL A 1 90 ? -0.511 -17.227 -8.699 1.00 66.19 90 VAL A CA 1
ATOM 688 C C . VAL A 1 90 ? -1.543 -17.143 -7.573 1.00 66.19 90 VAL A C 1
ATOM 690 O O . VAL A 1 90 ? -1.706 -18.117 -6.848 1.00 66.19 90 VAL A O 1
ATOM 693 N N . ASP A 1 91 ? -2.235 -16.009 -7.406 1.00 69.62 91 ASP A N 1
ATOM 694 C CA . ASP A 1 91 ? -3.328 -15.909 -6.437 1.00 69.62 91 ASP A CA 1
ATOM 69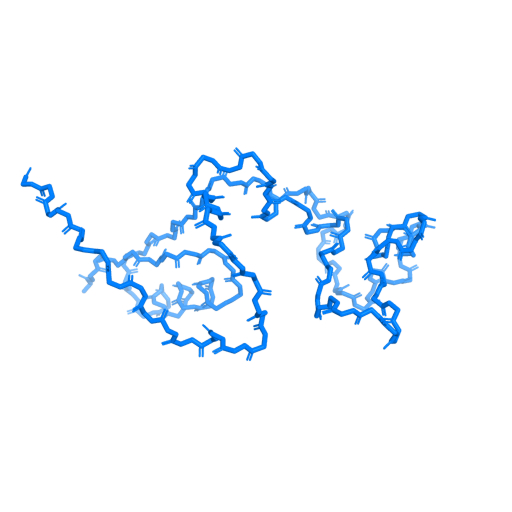5 C C . ASP A 1 91 ? -4.437 -16.913 -6.766 1.00 69.62 91 ASP A C 1
ATOM 697 O O . ASP A 1 91 ? -5.144 -16.779 -7.765 1.00 69.62 91 ASP A O 1
ATOM 701 N N . GLU A 1 92 ? -4.632 -17.894 -5.883 1.00 67.75 92 GLU A N 1
ATOM 702 C CA . GLU A 1 92 ? -5.644 -18.949 -6.031 1.00 67.75 92 GLU A CA 1
ATOM 703 C C . GLU A 1 92 ? -7.068 -18.383 -6.139 1.00 67.75 92 GLU A C 1
ATOM 705 O O . GLU A 1 92 ? -7.930 -18.942 -6.818 1.00 67.75 92 GLU A O 1
ATOM 710 N N . LEU A 1 93 ? -7.306 -17.236 -5.498 1.00 66.19 93 LEU A N 1
ATOM 711 C CA . LEU A 1 93 ? -8.586 -16.527 -5.509 1.00 66.19 93 LEU A CA 1
ATOM 712 C C . LEU A 1 93 ? -8.780 -15.655 -6.760 1.00 66.19 93 LEU A C 1
ATOM 714 O O . LEU A 1 93 ? -9.874 -15.136 -6.985 1.00 66.19 93 LEU A O 1
ATOM 718 N N . TRP A 1 94 ? -7.744 -15.496 -7.585 1.00 63.59 94 TRP A N 1
ATOM 719 C CA . TRP A 1 94 ? -7.700 -14.549 -8.695 1.00 63.59 94 TRP A CA 1
ATOM 720 C C . TRP A 1 94 ? -7.716 -15.264 -10.054 1.00 63.59 94 TRP A C 1
ATOM 722 O O . TRP A 1 94 ? -6.831 -15.116 -10.897 1.00 63.59 94 TRP A O 1
ATOM 732 N N . ASN A 1 95 ? -8.762 -16.061 -10.284 1.00 54.31 95 ASN A N 1
ATOM 733 C CA . ASN A 1 95 ? -8.948 -16.794 -11.534 1.00 54.31 95 ASN A CA 1
ATOM 734 C C . ASN A 1 95 ? -9.605 -15.903 -12.606 1.00 54.31 95 ASN A C 1
ATOM 736 O O . ASN A 1 95 ? -10.827 -15.911 -12.778 1.00 54.31 95 ASN A O 1
ATOM 740 N N . PHE A 1 96 ? -8.801 -15.128 -13.341 1.00 56.69 96 PHE A N 1
ATOM 741 C CA . PHE A 1 96 ? -9.248 -14.419 -14.548 1.00 56.69 96 PHE A CA 1
ATOM 742 C C . PHE A 1 96 ? -9.487 -15.394 -15.718 1.00 56.69 96 PHE A C 1
ATOM 744 O O . PHE A 1 96 ? -8.846 -15.312 -16.764 1.00 56.69 96 PHE A O 1
ATOM 751 N N . ALA A 1 97 ? -10.428 -16.322 -15.569 1.00 55.38 97 ALA A N 1
ATOM 752 C CA . ALA A 1 97 ? -10.982 -17.046 -16.704 1.00 55.38 97 ALA A CA 1
ATOM 753 C C . ALA A 1 97 ? -12.021 -16.138 -17.377 1.00 55.38 97 ALA A C 1
ATOM 755 O O . ALA A 1 97 ? -13.157 -16.022 -16.917 1.00 55.38 97 ALA A O 1
ATOM 756 N N . SER A 1 98 ? -11.626 -15.442 -18.442 1.00 58.69 98 SER A N 1
ATOM 757 C CA . SER A 1 98 ? -12.566 -14.704 -19.287 1.00 58.69 98 SER A CA 1
ATOM 758 C C . SER A 1 98 ? -12.224 -14.901 -20.755 1.00 58.69 98 SER A C 1
ATOM 760 O O . SER A 1 98 ? -11.058 -14.777 -21.124 1.00 58.69 98 SER A O 1
ATOM 762 N N . ASP A 1 99 ? -13.242 -15.091 -21.591 1.00 55.25 99 ASP A N 1
ATOM 763 C CA . ASP A 1 99 ? -13.103 -15.227 -23.049 1.00 55.25 99 ASP A CA 1
ATOM 764 C C . ASP A 1 99 ? -12.747 -13.894 -23.753 1.00 55.25 99 ASP A C 1
ATOM 766 O O . ASP A 1 99 ? -12.719 -13.809 -24.979 1.00 55.25 99 ASP A O 1
ATOM 770 N N . GLY A 1 100 ? -12.475 -12.829 -22.984 1.00 58.06 100 GLY A N 1
ATOM 771 C CA . GLY A 1 100 ? -12.015 -11.529 -23.469 1.00 58.06 100 GLY A CA 1
ATOM 772 C C . GLY A 1 100 ? -11.893 -10.481 -22.353 1.00 58.06 100 GLY A C 1
ATOM 773 O O . GLY A 1 100 ? -12.751 -10.391 -21.474 1.00 58.06 100 GLY A O 1
ATOM 774 N N . PHE A 1 101 ? -10.845 -9.649 -22.411 1.00 59.69 101 PHE A N 1
ATOM 775 C CA . PHE A 1 101 ? -10.543 -8.605 -21.421 1.00 59.69 101 PHE A CA 1
ATOM 776 C C . PHE A 1 101 ? -10.656 -7.204 -22.050 1.00 59.69 101 PHE A C 1
ATOM 778 O O . PHE A 1 101 ? -9.933 -6.867 -22.983 1.00 59.69 101 PHE A O 1
ATOM 785 N N . SER A 1 102 ? -11.582 -6.375 -21.552 1.00 57.31 102 SER A N 1
ATOM 786 C CA . SER A 1 102 ? -11.735 -4.959 -21.934 1.00 57.31 102 SER A CA 1
ATOM 787 C C . SER A 1 102 ? -11.751 -4.090 -20.672 1.00 57.31 102 SER A C 1
ATOM 789 O O . SER A 1 102 ? -12.825 -3.855 -20.111 1.00 57.31 102 SER A O 1
ATOM 791 N N . PRO A 1 103 ? -10.579 -3.629 -20.200 1.00 53.50 103 PRO A N 1
ATOM 792 C CA . PRO A 1 103 ? -10.433 -2.987 -18.890 1.00 53.50 103 PRO A CA 1
ATOM 793 C C . PRO A 1 103 ? -11.245 -1.688 -18.765 1.00 53.50 103 PRO A C 1
ATOM 795 O O . PRO A 1 103 ? -11.726 -1.362 -17.684 1.00 53.50 103 PRO A O 1
ATOM 798 N N . GLN A 1 104 ? -11.491 -1.007 -19.888 1.00 54.69 104 GLN A N 1
ATOM 799 C CA . GLN A 1 104 ? -12.256 0.244 -19.961 1.00 54.69 104 GLN A CA 1
ATOM 800 C C . GLN A 1 104 ? -13.761 0.076 -19.658 1.00 54.69 104 GLN A C 1
ATOM 802 O O . GLN A 1 104 ? -14.433 1.043 -19.316 1.00 54.69 104 GLN A O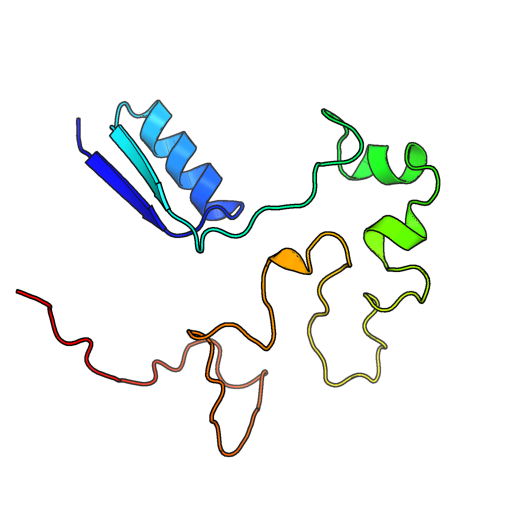 1
ATOM 807 N N . ALA A 1 105 ? -14.329 -1.122 -19.849 1.00 47.31 105 ALA A N 1
ATOM 808 C CA . ALA A 1 105 ? -15.778 -1.283 -20.024 1.00 47.31 105 ALA A CA 1
ATOM 809 C C . ALA A 1 105 ? -16.534 -1.791 -18.781 1.00 47.31 105 ALA A C 1
ATOM 811 O O . ALA A 1 105 ? -17.763 -1.872 -18.816 1.00 47.31 105 ALA A O 1
ATOM 812 N N . ARG A 1 106 ? -15.843 -2.192 -17.701 1.00 43.56 106 ARG A N 1
ATOM 813 C CA . ARG A 1 106 ? -16.475 -2.976 -16.616 1.00 43.56 106 ARG A CA 1
ATOM 814 C C . ARG A 1 106 ? -16.168 -2.547 -15.179 1.00 43.56 106 ARG A C 1
ATOM 816 O O . ARG A 1 106 ? -16.391 -3.344 -14.269 1.00 43.56 106 ARG A O 1
ATOM 823 N N . VAL A 1 107 ? -15.767 -1.300 -14.924 1.00 34.41 107 VAL A N 1
ATOM 824 C CA . VAL A 1 107 ? -15.883 -0.742 -13.561 1.00 34.41 107 VAL A CA 1
ATOM 825 C C . VAL A 1 107 ? -17.381 -0.619 -13.238 1.00 34.41 107 VAL A C 1
ATOM 827 O O . VAL A 1 107 ? -18.033 0.340 -13.632 1.00 34.41 107 VAL A O 1
ATOM 830 N N . GLY A 1 108 ? -17.952 -1.654 -12.608 1.00 38.81 108 GLY A N 1
ATOM 831 C CA . GLY A 1 108 ? -19.351 -1.692 -12.159 1.00 38.81 108 GLY A CA 1
ATOM 832 C C . GLY A 1 108 ? -20.207 -2.877 -12.631 1.00 38.81 108 GLY A C 1
ATOM 833 O O . GLY A 1 108 ? -21.350 -2.992 -12.190 1.00 38.81 108 GLY A O 1
ATOM 834 N N . GLN A 1 109 ? -19.710 -3.792 -13.475 1.00 34.28 109 GLN A N 1
ATOM 835 C CA . GLN A 1 109 ? -20.510 -4.964 -13.866 1.00 34.28 109 GLN A CA 1
ATOM 836 C C . GLN A 1 109 ? -20.358 -6.108 -12.863 1.00 34.28 109 GLN A C 1
ATOM 838 O O . GLN A 1 109 ? -19.439 -6.921 -12.922 1.00 34.28 109 GLN A O 1
ATOM 843 N N . ARG A 1 110 ? -21.320 -6.158 -11.943 1.00 38.53 110 ARG A N 1
ATOM 844 C CA . ARG A 1 110 ? -21.605 -7.268 -11.034 1.00 38.53 110 ARG A CA 1
ATOM 845 C C . ARG A 1 110 ? -21.809 -8.557 -11.848 1.00 38.53 110 ARG A C 1
ATOM 847 O O . ARG A 1 110 ? -22.896 -8.792 -12.368 1.00 38.53 110 ARG A O 1
ATOM 854 N N . LEU A 1 111 ? -20.784 -9.402 -11.965 1.00 40.47 111 LEU A N 1
ATOM 855 C CA . LEU A 1 111 ? -20.974 -10.782 -12.414 1.00 40.47 111 LEU A CA 1
ATOM 856 C C . LEU A 1 111 ? -21.607 -11.548 -11.255 1.00 40.47 111 LEU A C 1
ATOM 858 O O . LEU A 1 111 ? -20.963 -11.866 -10.259 1.00 40.47 111 LEU A O 1
ATOM 862 N N . GLY A 1 112 ? -22.916 -11.765 -11.366 1.00 42.59 112 GLY A N 1
ATOM 863 C CA . GLY A 1 112 ? -23.674 -12.562 -10.420 1.00 42.59 112 GLY A CA 1
ATOM 864 C C . GLY A 1 112 ? -23.111 -13.976 -10.338 1.00 42.59 112 GLY A C 1
ATOM 865 O O . GLY A 1 112 ? -23.254 -14.764 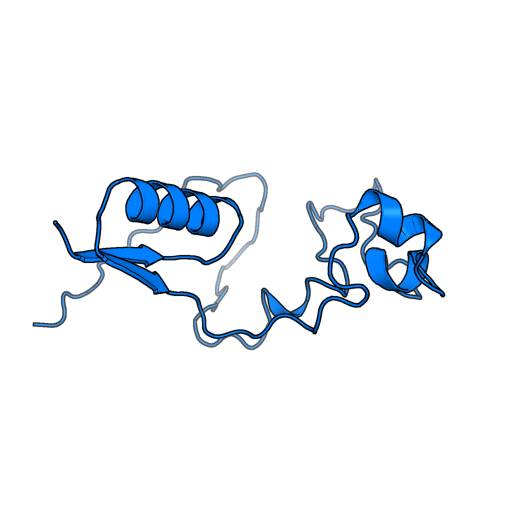-11.268 1.00 42.59 112 GLY A O 1
ATOM 866 N N . ARG A 1 113 ? -22.530 -14.313 -9.190 1.00 35.78 113 ARG A N 1
ATOM 867 C CA . ARG A 1 113 ? -22.536 -15.674 -8.664 1.00 35.78 113 ARG A CA 1
ATOM 868 C C . ARG A 1 113 ? -22.954 -15.599 -7.205 1.00 35.78 113 ARG A C 1
ATOM 870 O O . ARG A 1 113 ? -22.390 -14.845 -6.419 1.00 35.78 113 ARG A O 1
ATOM 877 N N . GLN A 1 114 ? -24.027 -16.320 -6.901 1.00 36.03 114 GLN A N 1
ATOM 878 C CA . GLN A 1 114 ? -24.546 -16.510 -5.556 1.00 36.03 114 GLN A CA 1
ATOM 879 C C . GLN A 1 114 ? -23.424 -17.065 -4.677 1.00 36.03 114 GLN A C 1
ATOM 881 O O . GLN A 1 114 ? -22.852 -18.108 -4.985 1.00 36.03 114 GLN A O 1
ATOM 886 N N . CYS A 1 115 ? -23.108 -16.351 -3.601 1.00 30.28 115 CYS A N 1
ATOM 887 C CA . CYS A 1 115 ? -22.276 -16.867 -2.527 1.00 30.28 115 CYS A CA 1
ATOM 888 C C . CYS A 1 115 ? -23.160 -17.818 -1.700 1.00 30.28 115 CYS A C 1
ATOM 890 O O . CYS A 1 115 ? -24.181 -17.353 -1.178 1.00 30.28 115 CYS A O 1
ATOM 892 N N . PRO A 1 116 ? -22.866 -19.127 -1.604 1.00 35.62 116 PRO A N 1
ATOM 893 C CA . PRO A 1 116 ? -23.600 -19.987 -0.695 1.00 35.62 116 PRO A CA 1
ATOM 894 C C . PRO A 1 116 ? -23.214 -19.592 0.731 1.00 35.62 116 PRO A C 1
ATOM 896 O O . PRO A 1 116 ? -22.052 -19.645 1.122 1.00 35.62 116 PRO A O 1
ATOM 899 N N . VAL A 1 117 ? -24.214 -19.150 1.488 1.00 33.69 117 VAL A N 1
ATOM 900 C CA . VAL A 1 117 ? -24.122 -18.908 2.927 1.00 33.69 117 VAL A CA 1
ATOM 901 C C . VAL A 1 117 ? -23.701 -20.221 3.592 1.00 33.69 117 VAL A C 1
ATOM 903 O O . VAL A 1 117 ? -24.466 -21.187 3.587 1.00 33.69 117 VAL A O 1
ATOM 906 N N . LEU A 1 118 ? -22.481 -20.265 4.132 1.00 35.38 118 LEU A N 1
ATOM 907 C CA . LEU A 1 118 ? -22.073 -21.299 5.080 1.00 35.38 118 LEU A CA 1
ATOM 908 C C . LEU A 1 118 ? -22.898 -21.092 6.358 1.00 35.38 118 LEU A C 1
ATOM 910 O O . LEU A 1 118 ? -22.910 -19.993 6.914 1.00 35.38 118 LEU A O 1
ATOM 914 N N . ARG A 1 119 ? -23.660 -22.125 6.733 1.00 36.97 119 ARG A N 1
ATOM 915 C CA . ARG A 1 119 ? -24.397 -22.207 8.001 1.00 36.97 119 ARG A CA 1
ATOM 916 C C . ARG A 1 119 ? -23.457 -22.518 9.153 1.00 36.97 119 ARG A C 1
ATOM 918 O O . ARG A 1 119 ? -22.509 -23.297 8.914 1.00 36.97 119 ARG A O 1
#

Radius of gyration: 18.89 Å; chains: 1; bounding box: 45×36×48 Å

Secondary structure (DSSP, 8-state):
--EEEEE--SHHHHHHHHHHHHTT-EEEEE---PPPPPPSSTT--HHHHHHHSS-HHHHHH-TT-TT---TT-S------GGGGGG--TT-TT-----S---GGG-TT-----PPP---